Protein AF-G0EZ75-F1 (afdb_monomer)

Mean predicted aligned error: 2.54 Å

Solvent-accessible surface area (backbone atoms only — not comparable to full-atom values): 2710 Å² total; per-residue (Å²): 83,79,44,42,66,81,79,58,85,58,100,43,74,66,53,43,45,42,48,59,73,60,46,27,78,77,60,32,81,42,80,38,42,62,67,57,48,35,59,75,71,66,61,125

Radius of gyration: 11.2 Å; Cα contacts (8 Å, |Δi|>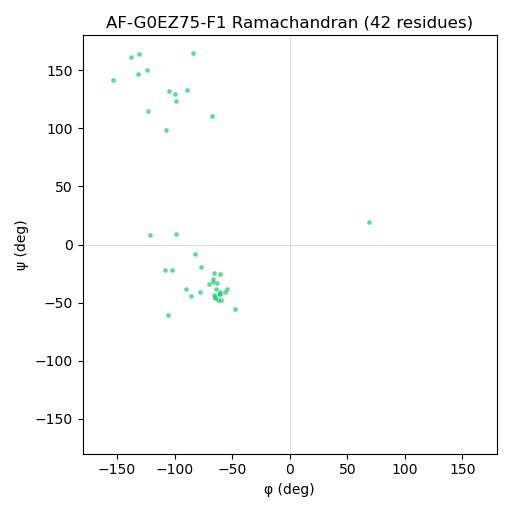4): 46; chains: 1; bounding box: 26×16×30 Å

Structure (mmCIF, N/CA/C/O backbone):
data_AF-G0EZ75-F1
#
_entry.id   AF-G0EZ75-F1
#
loop_
_atom_site.group_PDB
_atom_site.id
_atom_site.type_symbol
_atom_site.label_atom_id
_atom_site.label_alt_id
_atom_site.label_comp_id
_atom_site.label_asym_id
_atom_site.label_entity_id
_atom_site.label_seq_id
_atom_site.pdbx_PDB_ins_code
_atom_site.Cartn_x
_atom_site.Cartn_y
_atom_site.Cartn_z
_atom_site.occupancy
_atom_site.B_iso_or_equiv
_atom_site.auth_seq_id
_atom_site.auth_comp_id
_atom_site.auth_asym_id
_atom_site.auth_atom_id
_atom_site.pdbx_PDB_model_num
ATOM 1 N N . MET A 1 1 ? 0.687 11.862 0.638 1.00 92.75 1 MET A N 1
ATOM 2 C CA . MET A 1 1 ? -0.521 11.070 0.282 1.00 92.75 1 MET A CA 1
ATOM 3 C C . MET A 1 1 ? -0.453 9.709 0.990 1.00 92.75 1 MET A C 1
ATOM 5 O O . MET A 1 1 ? 0.638 9.354 1.415 1.00 92.75 1 MET A O 1
ATOM 9 N N . THR A 1 2 ? -1.569 8.997 1.194 1.00 97.62 2 THR A N 1
ATOM 10 C CA . THR A 1 2 ? -1.576 7.595 1.675 1.00 97.62 2 THR A CA 1
ATOM 11 C C . THR A 1 2 ? -1.746 6.659 0.480 1.00 97.62 2 THR A C 1
ATOM 13 O O . THR A 1 2 ? -2.722 6.801 -0.255 1.00 97.62 2 THR A O 1
ATOM 16 N N . LEU A 1 3 ? -0.825 5.714 0.283 1.00 98.00 3 LEU A N 1
ATOM 17 C CA . LEU A 1 3 ? -0.868 4.727 -0.802 1.00 98.00 3 LEU A CA 1
ATOM 18 C C . LEU A 1 3 ? -1.404 3.389 -0.279 1.00 98.00 3 LEU A C 1
ATOM 20 O O . LEU A 1 3 ? -0.896 2.878 0.717 1.00 98.00 3 LEU A O 1
ATOM 24 N N . VAL A 1 4 ? -2.397 2.799 -0.956 1.00 98.19 4 VAL A N 1
ATOM 25 C CA . VAL A 1 4 ? -3.000 1.515 -0.554 1.00 98.19 4 VAL A CA 1
ATOM 26 C C . VAL A 1 4 ? -2.569 0.407 -1.516 1.00 98.19 4 VAL A C 1
ATOM 28 O O . VAL A 1 4 ? -3.125 0.256 -2.604 1.00 98.19 4 VAL A O 1
ATOM 31 N N . ARG A 1 5 ? -1.557 -0.373 -1.129 1.00 96.88 5 ARG A N 1
ATOM 32 C CA . ARG A 1 5 ? -0.777 -1.246 -2.029 1.00 96.88 5 ARG A CA 1
ATOM 33 C C . ARG A 1 5 ? -1.570 -2.371 -2.697 1.00 96.88 5 ARG A C 1
ATOM 35 O O . ARG A 1 5 ? -1.276 -2.745 -3.823 1.00 96.88 5 ARG A O 1
ATOM 42 N N . ASN A 1 6 ? -2.570 -2.922 -2.014 1.00 97.19 6 ASN A N 1
ATOM 43 C CA . ASN A 1 6 ? -3.431 -3.997 -2.526 1.00 97.19 6 ASN A CA 1
ATOM 44 C C . ASN A 1 6 ? -4.777 -3.473 -3.063 1.00 97.19 6 ASN A C 1
ATOM 46 O O . ASN A 1 6 ? -5.659 -4.269 -3.369 1.00 97.19 6 ASN A O 1
ATOM 50 N N . ALA A 1 7 ? -4.929 -2.151 -3.169 1.00 97.56 7 ALA A N 1
ATOM 51 C CA . ALA A 1 7 ? -6.046 -1.485 -3.838 1.00 97.56 7 ALA A CA 1
ATOM 52 C C . ALA A 1 7 ? -5.570 -0.567 -4.982 1.00 97.56 7 ALA A C 1
ATOM 54 O O . ALA A 1 7 ? -6.359 0.182 -5.553 1.00 97.56 7 ALA A O 1
ATOM 55 N N . THR A 1 8 ? -4.279 -0.623 -5.315 1.00 96.88 8 THR A N 1
ATOM 56 C CA . THR A 1 8 ? -3.670 0.114 -6.422 1.00 96.88 8 THR A CA 1
ATOM 57 C C . THR A 1 8 ? -3.398 -0.859 -7.560 1.00 96.88 8 THR A C 1
ATOM 59 O O . THR A 1 8 ? -2.830 -1.928 -7.346 1.00 96.88 8 THR A O 1
ATOM 62 N N . ALA A 1 9 ? -3.797 -0.486 -8.772 1.00 97.62 9 ALA A N 1
ATOM 63 C CA . ALA A 1 9 ? -3.526 -1.232 -9.994 1.00 97.62 9 ALA A CA 1
ATOM 64 C C . ALA A 1 9 ? -2.818 -0.322 -11.004 1.00 97.62 9 ALA A C 1
ATOM 66 O O . ALA A 1 9 ? -3.042 0.888 -11.026 1.00 97.62 9 ALA A O 1
ATOM 67 N N . ALA A 1 10 ? -1.987 -0.913 -11.857 1.00 97.38 10 ALA A 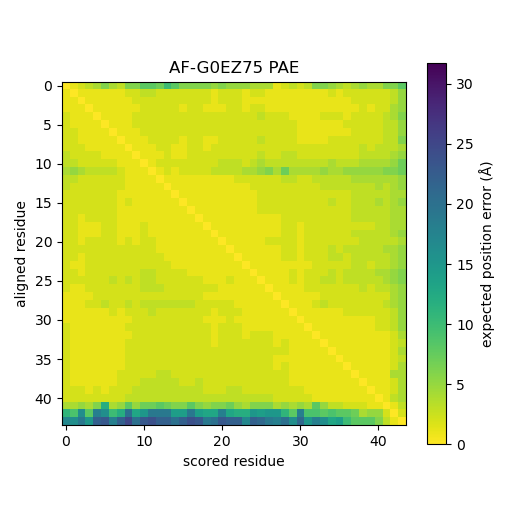N 1
ATOM 68 C CA . ALA A 1 10 ? -1.386 -0.240 -13.000 1.00 97.38 10 ALA A CA 1
ATOM 69 C C . ALA A 1 10 ? -1.427 -1.168 -14.219 1.00 97.38 10 ALA A C 1
ATOM 71 O O . ALA A 1 10 ? -1.584 -2.379 -14.077 1.00 97.38 10 ALA A O 1
ATOM 72 N N . PHE A 1 11 ? -1.285 -0.598 -15.415 1.00 97.06 11 PHE A N 1
ATOM 73 C CA . PHE A 1 11 ? -1.397 -1.343 -16.674 1.00 97.06 11 PHE A CA 1
ATOM 74 C C . PHE A 1 11 ? -0.280 -2.392 -16.856 1.00 97.06 11 PHE A C 1
ATOM 76 O O . PHE A 1 11 ? -0.478 -3.382 -17.550 1.00 97.06 11 PHE A O 1
ATOM 83 N N . TRP A 1 12 ? 0.871 -2.198 -16.198 1.00 97.00 12 TRP A N 1
ATOM 84 C CA . TRP A 1 12 ? 2.034 -3.086 -16.268 1.00 97.00 12 TRP A CA 1
ATOM 85 C C . TRP A 1 12 ? 2.580 -3.407 -14.866 1.00 97.00 12 TRP A C 1
ATOM 87 O O . TRP A 1 12 ? 2.549 -2.522 -13.999 1.00 97.00 12 TRP A O 1
ATOM 97 N N . PRO A 1 13 ? 3.128 -4.616 -14.626 1.00 97.44 13 PRO A N 1
ATOM 98 C CA . PRO A 1 13 ? 3.770 -4.968 -13.355 1.00 97.44 13 PRO A CA 1
ATOM 99 C C . PRO A 1 13 ? 4.873 -3.987 -12.935 1.00 97.44 13 PRO A C 1
ATOM 101 O O . PRO A 1 13 ? 4.983 -3.621 -11.765 1.00 97.44 13 PRO A O 1
ATOM 104 N N . GLU A 1 14 ? 5.650 -3.493 -13.894 1.00 98.31 14 GLU A N 1
ATOM 105 C CA . GLU A 1 14 ? 6.740 -2.545 -13.668 1.00 98.31 14 GLU A CA 1
ATOM 106 C C . GLU A 1 14 ? 6.213 -1.191 -13.185 1.00 98.31 14 GLU A C 1
ATOM 108 O O . GLU A 1 14 ? 6.849 -0.531 -12.365 1.00 98.31 14 GLU A O 1
ATOM 113 N N . ALA A 1 15 ? 5.021 -0.791 -13.634 1.00 98.12 15 ALA A N 1
ATOM 114 C CA . ALA A 1 15 ? 4.377 0.426 -13.158 1.00 98.12 15 ALA A CA 1
ATOM 115 C C . ALA A 1 15 ? 3.896 0.283 -11.702 1.00 98.12 15 ALA A C 1
ATOM 117 O O . ALA A 1 15 ? 3.994 1.245 -10.941 1.00 98.12 15 ALA A O 1
ATOM 118 N N . LEU A 1 16 ? 3.450 -0.910 -11.283 1.00 97.69 16 LEU A N 1
ATOM 119 C CA . LEU A 1 16 ? 3.168 -1.189 -9.867 1.00 97.69 16 LEU A CA 1
ATOM 120 C C . LEU A 1 16 ? 4.441 -1.147 -9.020 1.00 97.69 16 LEU A C 1
ATOM 122 O O . LEU A 1 16 ? 4.434 -0.542 -7.950 1.00 97.69 16 LEU A O 1
ATOM 126 N N . HIS A 1 17 ? 5.540 -1.733 -9.502 1.00 97.62 17 HIS A N 1
ATOM 127 C CA . HIS A 1 17 ? 6.832 -1.652 -8.819 1.00 97.62 17 HIS A CA 1
ATOM 128 C C . HIS A 1 17 ? 7.298 -0.197 -8.676 1.00 97.62 17 HIS A C 1
ATOM 130 O O . HIS A 1 17 ? 7.631 0.238 -7.576 1.00 97.62 17 HIS A O 1
ATOM 136 N N . ALA 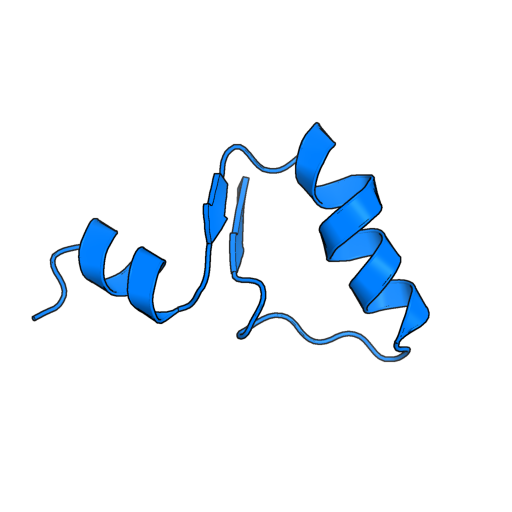A 1 18 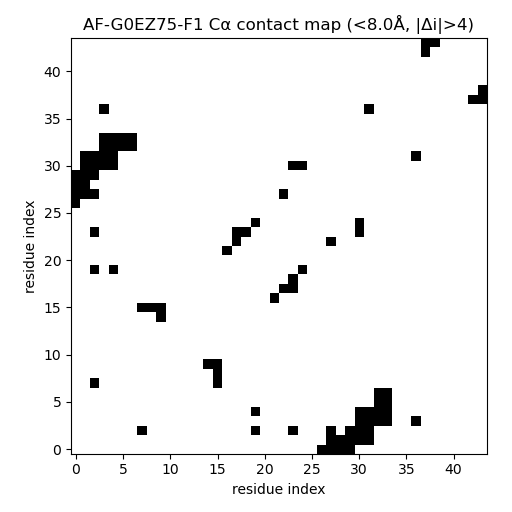? 7.237 0.588 -9.754 1.00 98.06 18 ALA A N 1
ATOM 137 C CA . ALA A 1 18 ? 7.588 2.003 -9.713 1.00 98.06 18 ALA A CA 1
ATOM 138 C C . ALA A 1 18 ? 6.692 2.795 -8.746 1.00 98.06 18 ALA A C 1
ATOM 140 O O . ALA A 1 18 ? 7.185 3.633 -7.993 1.00 98.06 18 ALA A O 1
ATOM 141 N N . ALA A 1 19 ? 5.385 2.525 -8.721 1.00 97.25 19 ALA A N 1
ATOM 142 C CA . ALA A 1 19 ? 4.467 3.182 -7.797 1.00 97.25 19 ALA A CA 1
ATOM 143 C C . ALA A 1 19 ? 4.758 2.827 -6.327 1.00 97.25 19 ALA A C 1
ATOM 145 O O . ALA A 1 19 ? 4.790 3.726 -5.487 1.00 97.25 19 ALA A O 1
ATOM 146 N N . HIS A 1 20 ? 4.977 1.547 -6.018 1.00 97.44 20 HIS A N 1
ATOM 147 C CA . HIS A 1 20 ? 5.088 1.054 -4.642 1.00 97.44 20 HIS A CA 1
ATOM 148 C C . HIS A 1 20 ? 6.494 1.171 -4.052 1.00 97.44 20 HIS A C 1
ATOM 150 O O . HIS A 1 20 ? 6.630 1.602 -2.911 1.00 97.44 20 HIS A O 1
ATOM 156 N N . GLU A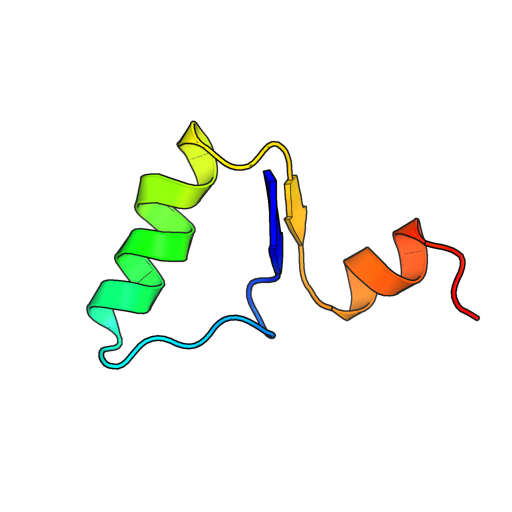 1 21 ? 7.523 0.816 -4.817 1.00 97.44 21 GLU A N 1
ATOM 157 C CA . GLU A 1 21 ? 8.888 0.642 -4.306 1.00 97.44 21 GLU A CA 1
ATOM 158 C C . GLU A 1 21 ? 9.800 1.836 -4.627 1.00 97.44 21 GLU A C 1
ATOM 160 O O . GLU A 1 21 ? 10.790 2.050 -3.935 1.00 97.44 21 GLU A O 1
ATOM 165 N N . ILE A 1 22 ? 9.469 2.637 -5.650 1.00 97.88 22 ILE A N 1
ATOM 166 C CA . ILE A 1 22 ? 10.294 3.782 -6.081 1.00 97.88 22 ILE A CA 1
ATOM 167 C C . ILE A 1 22 ? 9.653 5.109 -5.664 1.00 97.88 22 ILE A C 1
ATOM 169 O O . ILE A 1 22 ? 10.231 5.871 -4.895 1.00 97.88 22 ILE A O 1
ATOM 173 N N . ASN A 1 23 ? 8.440 5.389 -6.141 1.00 97.31 23 ASN A N 1
ATOM 174 C CA . ASN A 1 23 ? 7.754 6.655 -5.880 1.00 97.31 23 ASN A CA 1
ATOM 175 C C . ASN A 1 23 ? 7.149 6.699 -4.469 1.00 97.31 23 ASN A C 1
ATOM 177 O O . ASN 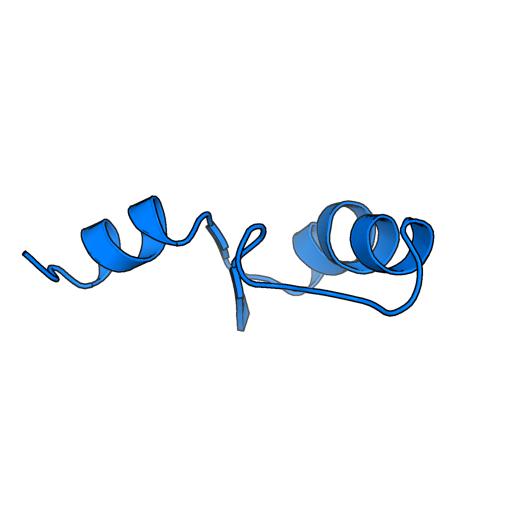A 1 23 ? 7.220 7.725 -3.789 1.00 97.31 23 ASN A O 1
ATOM 181 N N . GLY A 1 24 ? 6.553 5.586 -4.027 1.00 97.44 24 GLY A N 1
ATOM 182 C CA . GLY A 1 24 ? 5.889 5.453 -2.730 1.00 97.44 24 GLY A CA 1
ATOM 183 C C . GLY A 1 24 ? 6.722 5.988 -1.560 1.00 97.44 24 GLY A C 1
ATOM 184 O O . GLY A 1 24 ? 6.239 6.892 -0.876 1.00 97.44 24 GLY A O 1
ATOM 185 N N . PRO A 1 25 ? 7.970 5.522 -1.354 1.00 97.31 25 PRO A N 1
ATOM 186 C CA . PRO A 1 25 ? 8.806 5.954 -0.231 1.00 97.31 25 PRO A CA 1
ATOM 187 C C . PRO A 1 25 ? 9.124 7.454 -0.201 1.00 97.31 25 PRO A C 1
ATOM 189 O O . PRO A 1 25 ? 9.393 8.000 0.865 1.00 97.31 25 PRO A O 1
ATOM 192 N N . THR A 1 26 ? 9.106 8.133 -1.352 1.00 97.94 26 THR A N 1
ATOM 193 C CA . THR A 1 26 ? 9.400 9.572 -1.442 1.00 97.94 26 THR A CA 1
ATOM 194 C C . THR A 1 26 ? 8.153 10.441 -1.280 1.00 97.94 26 THR A C 1
ATOM 196 O O . THR A 1 26 ? 8.224 11.502 -0.663 1.00 97.94 26 THR A O 1
ATOM 199 N N . PHE A 1 27 ? 7.007 10.028 -1.831 1.00 97.62 27 PHE A N 1
ATOM 200 C CA . PHE A 1 27 ? 5.821 10.894 -1.937 1.00 97.62 27 PHE A CA 1
ATOM 201 C C . PHE A 1 27 ? 4.669 10.518 -0.992 1.00 97.62 27 PHE A C 1
ATOM 203 O O . PHE A 1 27 ? 3.788 11.347 -0.705 1.00 97.62 27 PHE A O 1
ATOM 210 N N . ALA A 1 28 ? 4.623 9.273 -0.517 1.00 98.00 28 ALA A N 1
ATOM 211 C CA . ALA A 1 28 ? 3.595 8.828 0.409 1.00 98.00 28 ALA A CA 1
ATOM 212 C C . ALA A 1 28 ? 4.039 9.071 1.858 1.00 98.00 28 ALA A C 1
ATOM 214 O O . ALA A 1 28 ? 5.142 8.716 2.249 1.00 98.00 28 ALA A O 1
ATOM 215 N N . HIS A 1 29 ? 3.156 9.644 2.681 1.00 97.56 29 HIS A N 1
ATOM 216 C CA . HIS A 1 29 ? 3.401 9.728 4.126 1.00 97.56 29 HIS A CA 1
ATOM 217 C C . HIS A 1 29 ? 3.135 8.378 4.815 1.00 97.56 29 HIS A C 1
ATOM 219 O O . HIS A 1 29 ? 3.567 8.166 5.940 1.00 97.56 29 HIS A O 1
ATOM 225 N N . ALA A 1 30 ? 2.377 7.491 4.160 1.00 97.94 30 ALA A N 1
ATOM 226 C CA . ALA A 1 30 ? 2.071 6.142 4.616 1.00 97.94 30 ALA A CA 1
ATOM 227 C C . ALA A 1 30 ? 1.778 5.237 3.414 1.00 97.94 30 ALA A C 1
ATOM 229 O O . ALA A 1 30 ? 1.117 5.655 2.458 1.00 97.94 30 ALA A O 1
ATOM 230 N N . ILE A 1 31 ? 2.245 3.992 3.492 1.00 98.25 31 ILE A N 1
ATOM 231 C CA . ILE A 1 31 ? 1.979 2.928 2.522 1.00 98.25 31 ILE A CA 1
ATOM 232 C C . ILE A 1 31 ? 1.359 1.773 3.304 1.00 98.25 31 ILE A C 1
ATOM 234 O O . ILE A 1 31 ? 2.014 1.213 4.178 1.00 98.25 31 ILE A O 1
ATOM 238 N N . LEU A 1 32 ? 0.102 1.448 3.014 1.00 98.31 32 LEU A N 1
ATOM 239 C CA . LEU A 1 32 ? -0.710 0.505 3.785 1.00 98.31 32 LEU A CA 1
ATOM 240 C C . LEU A 1 32 ? -1.384 -0.520 2.873 1.00 98.31 32 LEU A C 1
ATOM 242 O O . LEU A 1 32 ? -1.512 -0.329 1.664 1.00 98.31 32 LEU A O 1
ATOM 246 N N . THR A 1 33 ? -1.870 -1.599 3.461 1.00 98.25 33 THR A N 1
ATOM 247 C CA . THR A 1 33 ? -2.907 -2.461 2.893 1.00 98.25 33 THR A CA 1
ATOM 248 C C . THR A 1 33 ? -4.302 -1.906 3.197 1.00 98.25 33 THR A C 1
ATOM 250 O O . THR A 1 33 ? -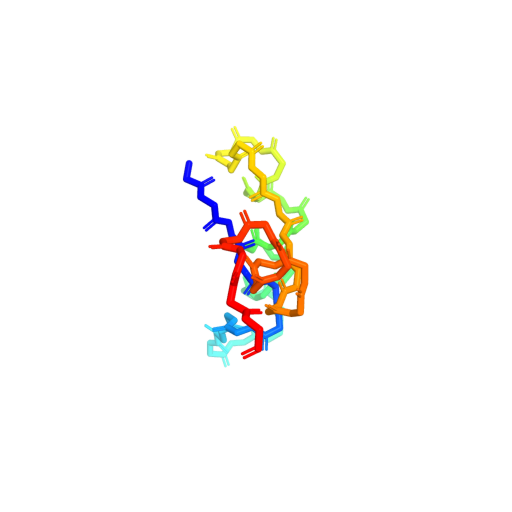4.483 -1.071 4.083 1.00 98.25 33 THR A O 1
ATOM 253 N N . THR A 1 34 ? -5.325 -2.394 2.495 1.00 98.00 34 THR A N 1
ATOM 254 C CA . THR A 1 34 ? -6.729 -2.060 2.773 1.00 98.00 34 THR A CA 1
ATOM 255 C C . THR A 1 34 ? -7.106 -2.380 4.218 1.00 98.00 34 THR A C 1
ATOM 257 O O . THR A 1 34 ? -7.791 -1.586 4.851 1.00 98.00 34 THR A O 1
ATOM 260 N N . ALA A 1 35 ? -6.643 -3.513 4.755 1.00 98.00 35 ALA A N 1
ATOM 261 C CA . ALA A 1 35 ? -6.944 -3.918 6.126 1.00 98.00 35 ALA A CA 1
ATOM 262 C C . ALA A 1 35 ? -6.342 -2.946 7.155 1.00 98.00 35 ALA A C 1
ATOM 264 O O . ALA A 1 35 ? -7.039 -2.507 8.066 1.00 98.00 35 ALA A O 1
ATOM 265 N N . GLU A 1 36 ? -5.077 -2.555 6.977 1.00 98.19 36 GLU A N 1
ATOM 266 C CA . GLU A 1 36 ? -4.412 -1.570 7.841 1.00 98.19 36 GLU A CA 1
ATOM 267 C C . GLU A 1 36 ? -5.076 -0.191 7.748 1.00 98.19 36 GLU A C 1
ATOM 269 O O . GLU A 1 36 ? -5.244 0.479 8.766 1.00 98.19 36 GLU A O 1
ATOM 274 N N . LEU A 1 37 ? -5.513 0.215 6.549 1.00 97.69 37 LEU A N 1
ATOM 275 C CA . LEU A 1 37 ? -6.266 1.454 6.371 1.00 97.69 37 LEU A CA 1
ATOM 276 C C . LEU A 1 37 ? -7.604 1.418 7.125 1.00 97.69 37 LEU A C 1
ATOM 278 O O . LEU A 1 37 ? -7.921 2.368 7.836 1.00 97.69 37 LEU A O 1
ATOM 282 N N . LEU A 1 38 ? -8.384 0.340 6.996 1.00 97.62 38 LEU A N 1
ATOM 283 C CA . LEU A 1 38 ? -9.670 0.206 7.693 1.00 97.62 38 LEU A CA 1
ATOM 284 C C . LEU A 1 38 ? -9.492 0.228 9.216 1.00 97.62 38 LEU A C 1
ATOM 286 O O . LEU A 1 38 ? -10.228 0.937 9.905 1.00 97.62 38 LEU A O 1
ATOM 290 N N . ALA A 1 39 ? -8.470 -0.466 9.724 1.00 97.38 39 ALA A N 1
ATOM 291 C CA . ALA A 1 39 ? -8.118 -0.438 11.139 1.00 97.38 39 ALA A CA 1
ATOM 292 C C . ALA A 1 39 ? -7.756 0.983 11.614 1.00 97.38 39 ALA A C 1
ATOM 294 O O . ALA A 1 39 ? -8.225 1.412 12.668 1.00 97.38 39 ALA A O 1
ATOM 295 N N . ALA A 1 40 ? -6.987 1.740 10.823 1.00 96.81 40 ALA A N 1
ATOM 296 C CA . ALA A 1 40 ? -6.615 3.121 11.141 1.00 96.81 40 ALA A CA 1
ATOM 297 C C . ALA A 1 40 ? -7.808 4.096 11.123 1.00 96.81 40 ALA A C 1
ATOM 299 O O . ALA A 1 40 ? -7.814 5.073 11.870 1.00 96.81 40 ALA A O 1
ATOM 300 N N . LEU A 1 41 ? -8.825 3.832 10.297 1.00 96.75 41 LEU A N 1
ATOM 301 C CA . LEU A 1 41 ? -10.051 4.636 10.228 1.00 96.75 41 LEU A CA 1
ATOM 302 C C . LEU A 1 41 ? -11.075 4.282 11.317 1.00 96.75 41 LEU A C 1
ATOM 304 O O . LEU A 1 41 ? -12.086 4.971 11.447 1.00 96.75 41 LEU A O 1
ATOM 308 N N . GLY A 1 42 ? -10.846 3.215 12.089 1.00 93.62 42 GLY A N 1
ATOM 309 C CA . GLY A 1 42 ? -11.815 2.721 13.067 1.00 93.62 42 GLY A CA 1
ATOM 310 C C . GLY A 1 42 ? -13.067 2.115 12.427 1.00 93.62 42 GLY A C 1
ATOM 311 O O 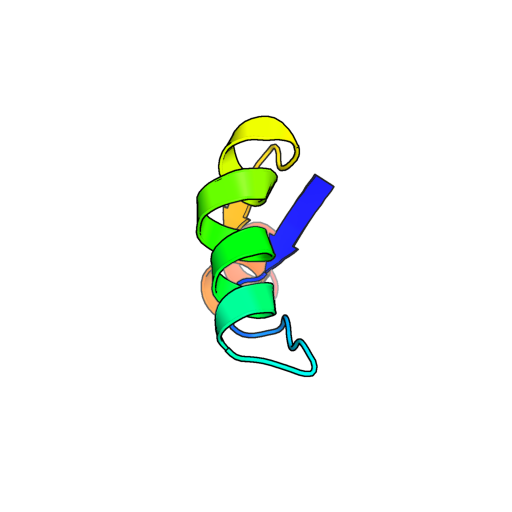. GLY A 1 42 ? -14.098 2.005 13.094 1.00 93.62 42 GLY A O 1
ATOM 312 N N . ALA A 1 43 ? -12.990 1.729 11.149 1.00 75.94 43 ALA A N 1
ATOM 313 C CA . ALA A 1 43 ? -14.041 0.960 10.501 1.00 75.94 43 ALA A CA 1
ATOM 314 C C . ALA A 1 43 ? -14.065 -0.436 11.145 1.00 75.94 43 ALA A C 1
ATOM 316 O O . ALA A 1 43 ? -13.099 -1.191 11.029 1.00 75.94 43 ALA A O 1
ATOM 317 N N . ARG A 1 44 ? -15.135 -0.720 11.896 1.00 60.81 44 ARG A N 1
ATOM 318 C CA .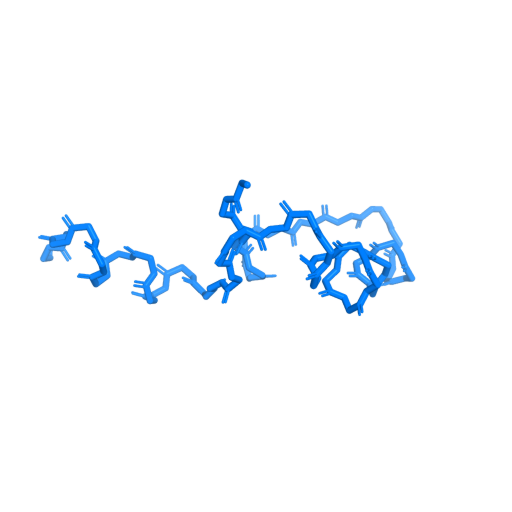 ARG A 1 44 ? -15.404 -2.033 12.495 1.00 60.81 44 ARG A CA 1
ATOM 319 C C . ARG A 1 44 ? -16.048 -2.962 11.483 1.00 60.81 44 ARG A C 1
ATOM 321 O O . ARG A 1 44 ? -17.008 -2.506 10.824 1.00 60.81 44 ARG A O 1
#

Organism: Cupriavidus necator (strain ATCC 43291 / DSM 13513 / CCUG 52238 / LMG 8453 / N-1) (NCBI:txid1042878)

Secondary structure (DSSP, 8-state):
-EEETTS---SSHHHHHIIIIIIHHHH-SEEE-HHHHHHHHT--

pLDDT: mean 96.09, std 6.34, range [60.81, 98.31]

Foldseek 3Di:
DEAALVPDDDPDPVVSCCCVVPVCVPPHPYYHHPVVVCVVVVPD

Sequence (44 aa):
MTLVRNATAAFWPEALHAAHEINGPTFAHAILTTAELLAALGAR